Protein AF-W6R8A4-F1 (afdb_monomer)

Solvent-accessible surface area (backbone atoms only — not comparable to full-atom values): 6192 Å² total; per-residue (Å²): 136,59,71,82,67,54,75,78,51,96,76,76,95,58,86,76,80,67,83,80,80,60,46,78,47,75,28,54,69,50,95,60,28,60,39,68,68,60,57,49,52,52,72,77,45,86,31,64,85,32,42,34,39,41,30,28,72,54,96,64,99,47,59,67,63,55,56,49,53,63,39,48,51,34,40,77,30,48,20,44,60,46,82,37,75,32,62,65,59,52,51,54,48,53,32,52,76,69,71,56,69,134

Foldseek 3Di:
DDPVVCVPDPDDDDPVPDDQQAAEDEAEADPLAGDPVLVVVLVVDQAAPHEYEYEYADDDPHDCCRQVVSQVSNVVSNYHYDYDHHPVSVVVVVCVSVVNDD

Radius of gyration: 18.19 Å; Cα contacts (8 Å, |Δi|>4): 123; chains: 1; bounding box: 42×50×25 Å

Organism: NCBI:txid348824

pLDDT: mean 80.76, std 11.69, range [55.06, 97.69]

Nearest PDB structures (foldseek):
  2n1m-assembly1_A  TM=7.042E-01  e=5.552E-03  Lactobacillus acidophilus NCFM
  4ici-assembly1_A  TM=6.555E-01  e=1.393E-02  Bacteroides eggerthii DSM 20697
  4j8p-assembly1_A  TM=6.839E-01  e=1.811E-02  Bacteroides uniformis ATCC 8492
  3klb-assembly1_A  TM=5.203E-01  e=3.272E-02  Bacteroides fragilis NCTC 9343
  3g40-assembly1_A  TM=6.229E-01  e=2.053E+00  Methanosarcina acetivorans

Structure (mmCIF, N/CA/C/O backbone):
data_AF-W6R8A4-F1
#
_entry.id   AF-W6R8A4-F1
#
loop_
_atom_site.group_PDB
_atom_site.id
_atom_site.type_symbol
_atom_site.label_atom_id
_atom_site.label_alt_id
_atom_site.label_comp_id
_atom_site.label_asym_id
_atom_site.label_entity_id
_atom_site.label_seq_id
_atom_site.pdbx_PDB_ins_code
_atom_site.Cartn_x
_atom_site.Cartn_y
_atom_site.Cartn_z
_atom_site.occupancy
_atom_site.B_iso_or_equiv
_atom_site.auth_seq_id
_atom_site.auth_comp_id
_atom_site.auth_asym_id
_atom_site.auth_atom_id
_atom_site.pdbx_PDB_model_num
ATOM 1 N N . MET A 1 1 ? -12.220 -41.151 10.436 1.00 56.47 1 MET A N 1
ATOM 2 C CA . MET A 1 1 ? -13.423 -40.375 10.051 1.00 56.47 1 MET A CA 1
ATOM 3 C C . MET A 1 1 ? -13.893 -40.898 8.700 1.00 56.47 1 MET A C 1
ATOM 5 O O . MET A 1 1 ? -13.048 -41.104 7.842 1.00 56.47 1 MET A O 1
ATOM 9 N N . SER A 1 2 ? -15.178 -41.228 8.536 1.00 73.00 2 SER A N 1
ATOM 10 C CA . SER A 1 2 ? -15.726 -41.736 7.264 1.00 73.00 2 SER A CA 1
ATOM 11 C C . SER A 1 2 ? -16.395 -40.585 6.518 1.00 73.00 2 SER A C 1
ATOM 13 O O . SER A 1 2 ? -17.310 -39.973 7.067 1.00 73.00 2 SER A O 1
ATOM 15 N N . ALA A 1 3 ? -15.980 -40.325 5.274 1.00 67.50 3 ALA A N 1
ATOM 16 C CA . ALA A 1 3 ? -16.519 -39.252 4.430 1.00 67.50 3 ALA A CA 1
ATOM 17 C C . ALA A 1 3 ? -18.054 -39.319 4.272 1.00 67.50 3 ALA A C 1
ATOM 19 O O . ALA A 1 3 ? -18.719 -38.296 4.140 1.00 67.50 3 ALA A O 1
ATOM 20 N N . LEU A 1 4 ? -18.636 -40.521 4.375 1.00 69.25 4 LEU A N 1
ATOM 21 C CA . LEU A 1 4 ? -20.081 -40.746 4.291 1.00 69.25 4 LEU A CA 1
ATOM 22 C C . LEU A 1 4 ? -20.865 -40.199 5.504 1.00 69.25 4 LEU A C 1
ATOM 24 O O . LEU A 1 4 ? -22.068 -39.949 5.396 1.00 69.25 4 LEU A O 1
ATOM 28 N N . ARG A 1 5 ? -20.212 -40.050 6.669 1.00 63.56 5 ARG A N 1
ATOM 29 C CA . ARG A 1 5 ? -20.803 -39.440 7.876 1.00 63.56 5 ARG A CA 1
ATOM 30 C C . ARG A 1 5 ? -20.690 -37.916 7.864 1.00 63.56 5 ARG A C 1
ATOM 32 O O . ARG A 1 5 ? -21.612 -37.262 8.336 1.00 63.56 5 ARG A O 1
ATOM 39 N N . ASP A 1 6 ? -19.619 -37.371 7.292 1.00 70.12 6 ASP A N 1
ATOM 40 C CA . A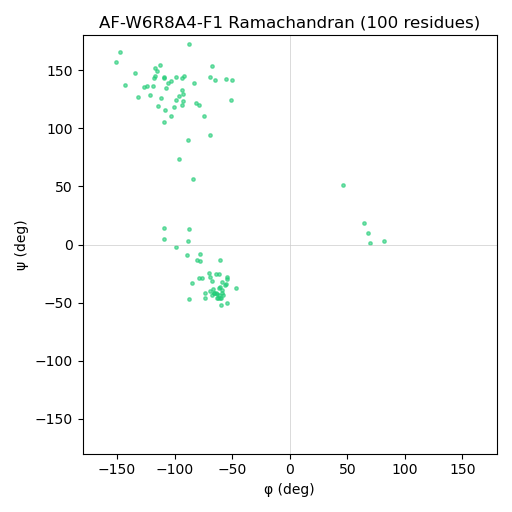SP A 1 6 ? -19.413 -35.919 7.208 1.00 70.12 6 ASP A CA 1
ATOM 41 C C . ASP A 1 6 ? -20.233 -35.276 6.078 1.00 70.12 6 ASP A C 1
ATOM 43 O O . ASP A 1 6 ? -20.706 -34.158 6.236 1.00 70.12 6 ASP A O 1
ATOM 47 N N . ALA A 1 7 ? -20.533 -36.004 4.993 1.00 70.06 7 ALA A N 1
ATOM 48 C CA . ALA A 1 7 ? -21.344 -35.503 3.872 1.00 70.06 7 ALA A CA 1
ATOM 49 C C . ALA A 1 7 ? -22.786 -35.083 4.239 1.00 70.06 7 ALA A C 1
ATOM 51 O O . ALA A 1 7 ? -23.471 -34.465 3.429 1.00 70.06 7 ALA A O 1
ATOM 52 N N . ARG A 1 8 ? -23.269 -35.446 5.435 1.00 76.06 8 ARG A N 1
ATOM 53 C CA . ARG A 1 8 ? -24.607 -35.092 5.945 1.00 76.06 8 ARG A CA 1
ATOM 54 C C . ARG A 1 8 ? -24.579 -34.065 7.083 1.00 76.06 8 ARG A C 1
ATOM 56 O O . ARG A 1 8 ? -25.627 -33.786 7.659 1.00 76.06 8 ARG A O 1
ATOM 63 N N . ARG A 1 9 ? -23.406 -33.526 7.423 1.00 76.19 9 ARG A N 1
ATOM 64 C CA . ARG A 1 9 ? -23.234 -32.482 8.439 1.00 76.19 9 ARG A CA 1
ATOM 65 C C . ARG A 1 9 ? -23.117 -31.116 7.779 1.00 76.19 9 ARG A C 1
ATOM 67 O O . ARG A 1 9 ? -22.547 -30.988 6.701 1.00 76.19 9 ARG A O 1
ATOM 74 N N . THR A 1 10 ? -23.663 -30.098 8.431 1.00 72.31 10 THR A N 1
ATOM 75 C CA . THR A 1 10 ? -23.509 -28.690 8.027 1.00 72.31 10 THR A CA 1
ATOM 76 C C . THR A 1 10 ? -22.424 -27.980 8.834 1.00 72.31 10 THR A C 1
ATOM 78 O O . THR A 1 10 ? -22.151 -26.807 8.603 1.00 72.31 10 THR A O 1
ATOM 81 N N . ASP A 1 11 ? -21.821 -28.680 9.792 1.00 77.06 11 ASP A N 1
ATOM 82 C CA . ASP A 1 11 ? -20.726 -28.224 10.629 1.00 77.06 11 ASP A CA 1
ATOM 83 C C . ASP A 1 11 ? -19.415 -28.917 10.234 1.00 77.06 11 ASP A C 1
ATOM 85 O O . ASP A 1 11 ? -19.355 -30.129 10.027 1.00 77.06 11 ASP A O 1
ATOM 89 N N . ALA A 1 12 ? -18.349 -28.126 10.133 1.00 79.44 12 ALA A N 1
ATOM 90 C CA . ALA A 1 12 ? -16.989 -28.607 9.953 1.00 79.44 12 ALA A CA 1
ATOM 91 C C . ALA A 1 12 ? -16.038 -27.708 10.743 1.00 79.44 12 ALA A C 1
ATOM 93 O O . ALA A 1 12 ? -16.162 -26.482 10.729 1.00 79.44 12 ALA A O 1
ATOM 94 N N . SER A 1 13 ? -15.066 -28.310 11.426 1.00 77.38 13 SER A N 1
ATOM 95 C CA . SER A 1 13 ? -13.964 -27.562 12.025 1.00 77.38 13 SER A CA 1
ATOM 96 C C . SER A 1 13 ? -13.014 -27.129 10.911 1.00 77.38 13 SER A C 1
ATOM 98 O O . SER A 1 13 ? -12.349 -27.966 10.304 1.00 77.38 13 SER A O 1
ATOM 100 N N . ILE A 1 14 ? -12.960 -25.829 10.631 1.00 72.62 14 ILE A N 1
ATOM 101 C CA . ILE A 1 14 ? -12.032 -25.243 9.660 1.00 72.62 14 ILE A CA 1
ATOM 102 C C . ILE A 1 14 ? -10.962 -24.434 10.393 1.00 72.62 14 ILE A C 1
ATOM 104 O O . ILE A 1 14 ? -11.240 -23.796 11.410 1.00 72.62 14 ILE A O 1
ATOM 108 N N . PHE A 1 15 ? -9.729 -24.466 9.887 1.00 60.22 15 PHE A N 1
ATOM 109 C CA . PHE A 1 15 ? -8.641 -23.636 10.391 1.00 60.22 15 PHE A CA 1
ATOM 110 C C . PHE A 1 15 ? -7.918 -22.944 9.223 1.00 60.22 15 PHE A C 1
ATOM 112 O O . PHE A 1 15 ? -7.483 -23.640 8.302 1.00 60.22 15 PHE A O 1
ATOM 119 N N . PRO A 1 16 ? -7.756 -21.608 9.257 1.00 63.75 16 PRO A N 1
ATOM 120 C CA . PRO A 1 16 ? -8.272 -20.687 10.275 1.00 63.75 16 PRO A CA 1
ATOM 121 C C . PRO A 1 16 ? -9.806 -20.557 10.220 1.00 63.75 16 PRO A C 1
ATOM 123 O O . PRO A 1 16 ? -10.409 -20.596 9.152 1.00 63.75 16 PRO A O 1
ATOM 126 N N . ALA A 1 17 ? -10.435 -20.410 11.390 1.00 71.31 17 ALA A N 1
ATOM 127 C CA . ALA A 1 17 ? -11.890 -20.264 11.517 1.00 71.31 17 ALA A CA 1
ATOM 128 C C . ALA A 1 17 ? -12.395 -18.849 11.182 1.00 71.31 17 ALA A C 1
ATOM 130 O O . ALA A 1 17 ? -13.592 -18.644 10.997 1.00 71.31 17 ALA A O 1
ATOM 131 N N . SER A 1 18 ? -11.487 -17.874 11.108 1.00 72.19 18 SER A N 1
ATOM 132 C CA . SER A 1 18 ? -11.770 -16.494 10.728 1.00 72.19 18 SER A CA 1
ATOM 133 C C . SER A 1 18 ? -11.030 -16.123 9.446 1.00 72.19 18 SER A C 1
ATOM 135 O O . SER A 1 18 ? -9.908 -16.567 9.195 1.00 72.19 18 SER A O 1
ATOM 137 N N . MET A 1 19 ? -11.672 -15.287 8.632 1.00 66.56 19 MET A N 1
ATOM 138 C CA . MET A 1 19 ? -11.076 -14.722 7.427 1.00 66.56 19 MET A CA 1
ATOM 139 C C . MET A 1 19 ? -10.446 -13.366 7.769 1.00 66.56 19 MET A C 1
ATOM 141 O O . MET A 1 19 ? -11.122 -12.482 8.291 1.00 66.56 19 MET A O 1
ATOM 145 N N . ASP A 1 20 ? -9.152 -13.193 7.491 1.00 69.31 20 ASP A N 1
ATOM 146 C CA . ASP A 1 20 ? -8.482 -11.888 7.577 1.00 69.31 20 ASP A CA 1
ATOM 147 C C . ASP A 1 20 ? -8.839 -11.080 6.317 1.00 69.31 20 ASP A C 1
ATOM 149 O O . ASP A 1 20 ? -8.563 -11.513 5.198 1.00 69.31 20 ASP A O 1
ATOM 153 N N . HIS A 1 21 ? -9.475 -9.916 6.474 1.00 74.19 21 HIS A N 1
ATOM 154 C CA . HIS A 1 21 ? -9.852 -9.031 5.363 1.00 74.19 21 HIS A CA 1
ATOM 155 C C . HIS A 1 21 ? -8.673 -8.129 4.964 1.00 74.19 21 HIS A C 1
ATOM 157 O O . HIS A 1 21 ? -8.760 -6.897 4.992 1.00 74.19 21 HIS A O 1
ATOM 163 N N . SER A 1 22 ? -7.545 -8.753 4.629 1.00 87.25 22 SER A N 1
ATOM 164 C CA . SER A 1 22 ? -6.341 -8.055 4.186 1.00 87.25 22 SER A CA 1
ATOM 165 C C . SER A 1 22 ? -6.404 -7.722 2.692 1.00 87.25 22 SER A C 1
ATOM 167 O O . SER A 1 22 ? -6.813 -8.544 1.874 1.00 87.25 22 SER A O 1
ATOM 169 N N . ILE A 1 23 ? -5.963 -6.519 2.325 1.00 89.12 23 ILE A N 1
ATOM 170 C CA . ILE A 1 23 ? -5.838 -6.066 0.935 1.00 89.12 23 ILE A CA 1
ATOM 171 C C . ILE A 1 23 ? -4.398 -6.293 0.482 1.00 89.12 23 ILE A C 1
ATOM 173 O O . ILE A 1 23 ? -3.465 -5.849 1.143 1.00 89.12 23 ILE A O 1
ATOM 177 N N . TYR A 1 24 ? -4.206 -6.962 -0.650 1.00 89.94 24 TYR A N 1
ATOM 178 C CA . TYR A 1 24 ? -2.887 -7.269 -1.197 1.00 89.94 24 TYR A CA 1
ATOM 179 C C . TYR A 1 24 ? -2.635 -6.417 -2.441 1.00 89.94 24 TYR A C 1
ATOM 181 O O . TYR A 1 24 ? -3.325 -6.566 -3.447 1.00 89.94 24 TYR A O 1
ATOM 189 N N . PHE A 1 25 ? -1.636 -5.540 -2.383 1.00 89.50 25 PHE A N 1
ATOM 190 C CA . PHE A 1 25 ? -1.222 -4.701 -3.505 1.00 89.50 25 PHE A CA 1
ATOM 191 C C . PHE A 1 25 ? 0.126 -5.158 -4.041 1.00 89.50 25 PHE A C 1
ATOM 193 O O . PHE A 1 25 ? 1.168 -4.898 -3.439 1.00 89.50 25 PHE A O 1
ATOM 200 N N . GLY A 1 26 ? 0.075 -5.822 -5.194 1.00 87.00 26 GLY A N 1
ATOM 201 C CA . GLY A 1 26 ? 1.243 -6.158 -5.995 1.00 87.00 26 GLY A CA 1
ATOM 202 C C . GLY A 1 26 ? 1.501 -5.081 -7.042 1.00 87.00 26 GLY A C 1
ATOM 203 O O . GLY A 1 26 ? 0.587 -4.737 -7.790 1.00 87.00 26 GLY A O 1
ATOM 204 N N . SER A 1 27 ? 2.731 -4.575 -7.125 1.00 85.62 27 SER A N 1
ATOM 205 C CA . SER A 1 27 ? 3.120 -3.588 -8.140 1.00 85.62 27 SER A CA 1
ATOM 206 C C . SER A 1 27 ? 4.312 -4.056 -8.976 1.00 85.62 27 SER A C 1
ATOM 208 O O . SER A 1 27 ? 5.282 -4.575 -8.411 1.00 85.62 27 SER A O 1
ATOM 210 N N . PRO A 1 28 ? 4.305 -3.878 -10.310 1.00 85.69 28 PRO A N 1
ATOM 211 C CA . PRO A 1 28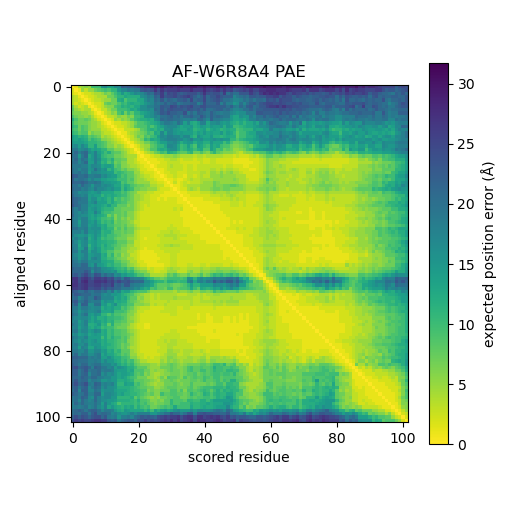 ? 5.553 -3.876 -11.056 1.00 85.69 28 PRO A CA 1
ATOM 212 C C . PRO A 1 28 ? 6.383 -2.641 -10.675 1.00 85.69 28 PRO A C 1
ATOM 214 O O . PRO A 1 28 ? 5.843 -1.600 -10.295 1.00 85.69 28 PRO A O 1
ATOM 217 N N . ILE A 1 29 ? 7.704 -2.753 -10.810 1.00 79.00 29 ILE A N 1
ATOM 218 C CA . ILE A 1 29 ? 8.628 -1.639 -10.579 1.00 79.00 29 ILE A CA 1
ATOM 219 C C . ILE A 1 29 ? 8.905 -0.924 -11.898 1.00 79.00 29 ILE A C 1
ATOM 221 O O . ILE A 1 29 ? 9.428 -1.526 -12.835 1.00 79.00 29 ILE A O 1
ATOM 225 N N . TRP A 1 30 ? 8.581 0.365 -11.964 1.00 82.31 30 TRP A N 1
ATOM 226 C CA . TRP A 1 30 ? 8.869 1.250 -13.090 1.00 82.31 30 TRP A CA 1
ATOM 227 C C . TRP A 1 30 ? 9.852 2.322 -12.641 1.00 82.31 30 TRP A C 1
ATOM 229 O O . TRP A 1 30 ? 9.561 3.088 -11.726 1.00 82.31 30 TRP A O 1
ATOM 239 N N . LEU A 1 31 ? 11.027 2.366 -13.277 1.00 79.75 31 LEU A N 1
ATOM 240 C CA . LEU A 1 31 ? 12.097 3.312 -12.937 1.00 79.75 31 LEU A CA 1
ATOM 241 C C . LEU A 1 31 ? 12.348 3.385 -11.414 1.00 79.75 31 LEU A C 1
ATOM 243 O O . LEU A 1 31 ? 12.347 4.455 -10.814 1.00 79.75 31 LEU A O 1
ATOM 247 N N . TYR A 1 32 ? 12.526 2.214 -10.795 1.00 79.50 32 TYR A N 1
ATOM 248 C CA . TYR A 1 32 ? 12.791 2.030 -9.361 1.00 79.50 32 TYR A CA 1
ATOM 249 C C . TYR A 1 32 ? 11.626 2.336 -8.398 1.00 79.50 32 TYR A C 1
ATOM 251 O O . TYR A 1 32 ? 11.800 2.139 -7.203 1.00 79.50 32 TYR A O 1
ATOM 259 N N . SER A 1 33 ? 10.435 2.716 -8.878 1.00 82.19 33 SER A N 1
ATOM 260 C CA . SER A 1 33 ? 9.243 2.987 -8.052 1.00 82.19 33 SER A CA 1
ATOM 261 C C . SER A 1 33 ? 8.084 2.023 -8.366 1.00 82.19 33 SER A C 1
ATOM 263 O O . SER A 1 33 ? 7.979 1.569 -9.508 1.00 82.19 33 SER A O 1
ATOM 265 N N . PRO A 1 34 ? 7.178 1.707 -7.416 1.00 87.06 34 PRO A N 1
ATOM 266 C CA . PRO A 1 34 ? 5.895 1.087 -7.729 1.00 87.06 34 PRO A CA 1
ATOM 267 C C . PRO A 1 34 ? 5.159 1.845 -8.837 1.00 87.06 34 PRO A C 1
ATOM 269 O O . PRO A 1 34 ? 5.160 3.078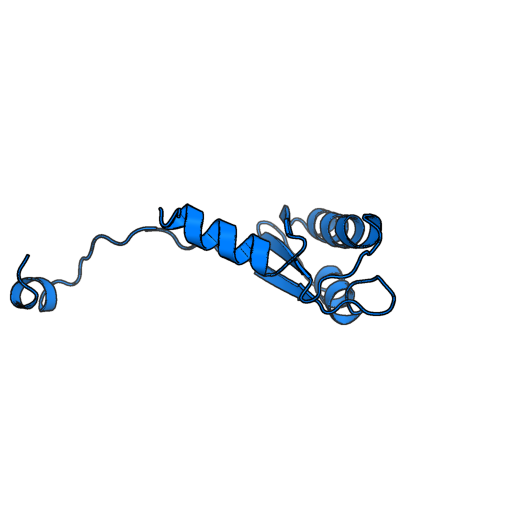 -8.865 1.00 87.06 34 PRO A O 1
ATOM 272 N N . ALA A 1 35 ? 4.488 1.115 -9.728 1.00 90.06 35 ALA A N 1
ATOM 273 C CA . ALA A 1 35 ? 3.746 1.721 -10.824 1.00 90.06 35 ALA A CA 1
ATOM 274 C C . ALA A 1 35 ? 2.706 2.759 -10.333 1.00 90.06 35 ALA A C 1
ATOM 276 O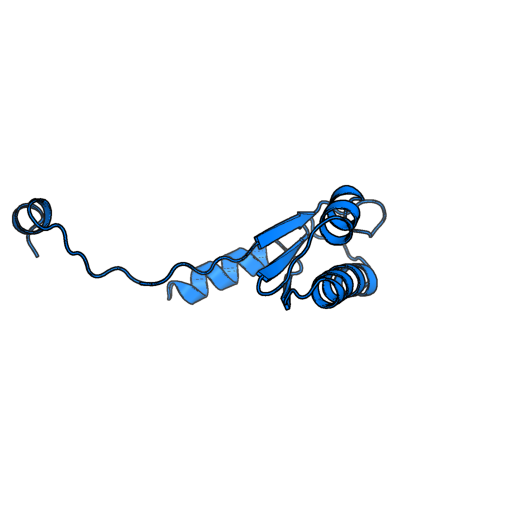 O . ALA A 1 35 ? 2.035 2.528 -9.317 1.00 90.06 35 ALA A O 1
ATOM 277 N N . PRO A 1 36 ? 2.511 3.874 -11.073 1.00 91.94 36 PRO A N 1
ATOM 278 C CA . PRO A 1 36 ? 1.618 4.975 -10.696 1.00 91.94 36 PRO A CA 1
ATOM 279 C C . PRO A 1 36 ? 0.209 4.581 -10.212 1.00 91.94 36 PRO A C 1
ATOM 281 O O . PRO A 1 36 ? -0.265 5.203 -9.259 1.00 91.94 36 PRO A O 1
ATOM 284 N N . PRO A 1 37 ? -0.466 3.554 -10.776 1.00 91.44 37 PRO A N 1
ATOM 285 C CA . PRO A 1 37 ? -1.811 3.183 -10.336 1.00 91.44 37 PRO A CA 1
ATOM 286 C C . PRO A 1 37 ? -1.923 2.802 -8.854 1.00 91.44 37 PRO A C 1
ATOM 288 O O . PRO A 1 37 ? -2.950 3.083 -8.244 1.00 91.44 37 PRO A O 1
ATOM 291 N N . ILE A 1 38 ? -0.884 2.212 -8.248 1.00 91.44 38 ILE A N 1
ATOM 292 C CA . ILE A 1 38 ? -0.910 1.860 -6.816 1.00 91.44 38 ILE A CA 1
ATOM 293 C C . ILE A 1 38 ? -0.960 3.115 -5.947 1.00 91.44 38 ILE A C 1
ATOM 295 O O . ILE A 1 38 ? -1.732 3.184 -4.992 1.00 91.44 38 ILE A O 1
ATOM 299 N N . TRP A 1 39 ? -0.179 4.130 -6.308 1.00 92.38 39 TRP A N 1
ATOM 300 C CA . TRP A 1 39 ? -0.171 5.406 -5.604 1.00 92.38 39 TRP A CA 1
ATOM 301 C C . TRP A 1 39 ? -1.525 6.091 -5.673 1.00 92.38 39 TRP A C 1
ATOM 303 O O . TRP A 1 39 ? -2.017 6.579 -4.657 1.00 92.38 39 TRP A O 1
ATOM 313 N N . GLU A 1 40 ? -2.125 6.134 -6.863 1.00 95.19 40 GLU A N 1
ATOM 314 C CA . GLU A 1 40 ? -3.443 6.736 -7.033 1.00 95.19 40 GLU A CA 1
ATOM 315 C C . GLU A 1 40 ? -4.498 5.971 -6.244 1.00 95.19 40 GLU A C 1
ATOM 317 O O . GLU A 1 40 ? -5.222 6.581 -5.470 1.00 95.19 40 GLU A O 1
ATOM 322 N N . PHE A 1 41 ? -4.503 4.638 -6.312 1.00 93.75 41 PHE A N 1
ATOM 323 C CA . PHE A 1 41 ? -5.443 3.836 -5.539 1.00 93.75 41 PHE A CA 1
ATOM 324 C C . PHE A 1 41 ? -5.377 4.156 -4.040 1.00 93.75 41 PHE A C 1
ATOM 326 O O . PHE A 1 41 ? -6.408 4.425 -3.424 1.00 93.75 41 PHE A O 1
ATOM 333 N N . ILE A 1 42 ? -4.182 4.163 -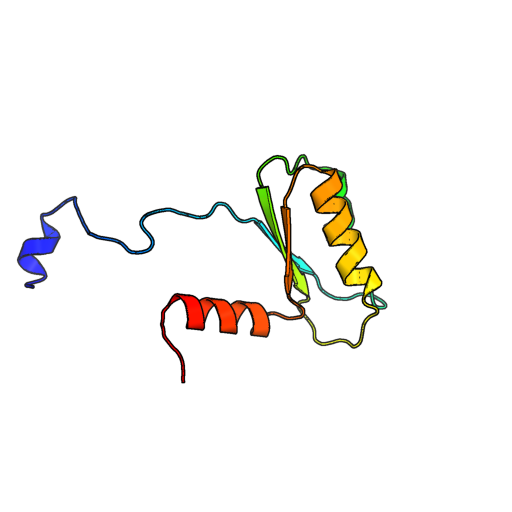3.441 1.00 94.88 42 ILE A N 1
ATOM 334 C CA . ILE A 1 42 ? -4.039 4.464 -2.010 1.00 94.88 42 ILE A CA 1
ATOM 335 C C . ILE A 1 42 ? -4.498 5.907 -1.735 1.00 94.88 42 ILE A C 1
ATOM 337 O O . ILE A 1 42 ? -5.237 6.143 -0.783 1.00 94.88 42 ILE A O 1
ATOM 341 N N . LYS A 1 43 ? -4.133 6.879 -2.586 1.00 96.12 43 LYS A N 1
ATOM 342 C CA . LYS A 1 43 ? -4.554 8.283 -2.437 1.00 96.12 43 LYS A CA 1
ATOM 343 C C . LYS A 1 43 ? -6.070 8.478 -2.516 1.00 96.12 43 LYS A C 1
ATOM 345 O O . LYS A 1 43 ? -6.588 9.326 -1.789 1.00 96.12 43 LYS A O 1
ATOM 350 N N . SER A 1 44 ? -6.780 7.740 -3.363 1.00 96.69 44 SE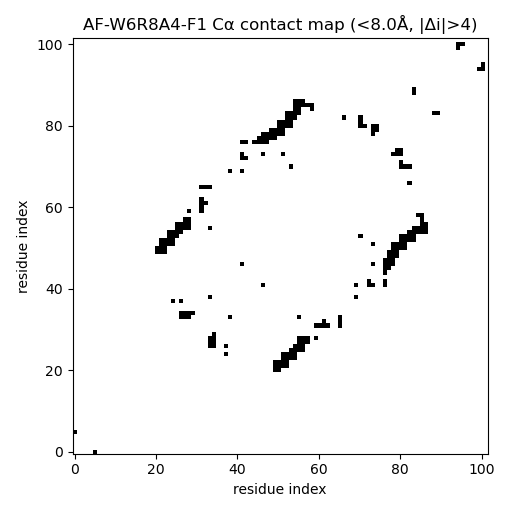R A N 1
ATOM 351 C CA . SER A 1 44 ? -8.208 7.975 -3.614 1.00 96.69 44 SER A CA 1
ATOM 352 C C . SER A 1 44 ? -9.147 7.218 -2.668 1.00 96.69 44 SER A C 1
ATOM 354 O O . SER A 1 44 ? -10.344 7.487 -2.685 1.00 96.69 44 SER A O 1
ATOM 356 N N . ASN A 1 45 ? -8.645 6.288 -1.848 1.00 95.06 45 ASN A N 1
ATOM 357 C CA . ASN A 1 45 ? -9.483 5.406 -1.029 1.00 95.06 45 ASN A CA 1
ATOM 358 C C . ASN A 1 45 ? -9.301 5.636 0.482 1.00 95.06 45 ASN A C 1
ATOM 360 O O . ASN A 1 45 ? -8.219 5.997 0.950 1.00 95.06 45 ASN A O 1
ATOM 364 N N . ASP A 1 46 ? -10.374 5.405 1.246 1.00 94.81 46 ASP A N 1
ATOM 365 C CA . ASP A 1 46 ? -10.328 5.271 2.705 1.00 94.81 46 ASP A CA 1
ATOM 366 C C . ASP A 1 46 ? -9.895 3.846 3.064 1.00 94.81 46 ASP A C 1
ATOM 368 O O . ASP A 1 46 ? -10.521 2.864 2.657 1.00 94.81 46 ASP A O 1
ATOM 372 N N . LEU A 1 47 ? -8.799 3.731 3.811 1.00 95.06 47 LEU A N 1
ATOM 373 C CA . LEU A 1 47 ? -8.221 2.455 4.220 1.00 95.06 47 LEU A CA 1
ATOM 374 C C . LEU A 1 47 ? -8.413 2.202 5.719 1.00 95.06 47 LEU A C 1
ATOM 376 O O . LEU A 1 47 ? -7.807 1.279 6.265 1.00 95.06 47 LEU A O 1
ATOM 380 N N . SER A 1 48 ? -9.289 2.967 6.377 1.00 95.12 48 SER A N 1
ATOM 381 C CA . SER A 1 48 ? -9.582 2.852 7.803 1.00 95.12 48 SER A CA 1
ATOM 382 C C . SER A 1 48 ? -9.911 1.417 8.219 1.00 95.12 48 SER A C 1
ATOM 384 O O . SER A 1 48 ? -10.789 0.738 7.662 1.00 95.12 48 SER A O 1
ATOM 386 N N . GLY A 1 49 ? -9.148 0.928 9.200 1.00 91.94 49 GLY A N 1
ATOM 387 C CA . GLY A 1 49 ? -9.283 -0.421 9.752 1.00 91.94 49 GLY A CA 1
ATOM 388 C C . GLY A 1 49 ? -8.893 -1.548 8.790 1.00 91.94 49 GLY A C 1
ATOM 389 O O . GLY A 1 49 ? -9.169 -2.711 9.080 1.00 91.94 49 GLY A O 1
ATOM 390 N N . LYS A 1 50 ? -8.286 -1.241 7.636 1.00 92.31 50 LYS A N 1
ATOM 391 C CA . LYS A 1 50 ? -7.791 -2.247 6.691 1.00 92.31 50 LYS A CA 1
ATOM 392 C C . LYS A 1 50 ? -6.338 -2.578 6.977 1.00 92.31 50 LYS A C 1
ATOM 394 O O . LYS A 1 50 ? -5.527 -1.723 7.335 1.00 92.31 50 LYS A O 1
ATOM 399 N N . LYS A 1 51 ? -6.002 -3.843 6.771 1.00 93.81 51 LYS A N 1
ATOM 400 C CA . LYS A 1 51 ? -4.629 -4.327 6.761 1.00 93.81 51 LYS A CA 1
ATOM 401 C C . LYS A 1 51 ? -4.196 -4.488 5.316 1.00 93.81 51 LYS A C 1
ATOM 403 O O . LYS A 1 51 ? -4.812 -5.236 4.567 1.00 93.81 51 LYS A O 1
ATOM 408 N N . VAL A 1 52 ? -3.171 -3.752 4.917 1.00 93.19 52 VAL A N 1
ATOM 409 C CA . VAL A 1 52 ? -2.680 -3.716 3.542 1.00 93.19 52 VAL A CA 1
ATOM 410 C C . VAL A 1 52 ? -1.309 -4.368 3.488 1.00 93.19 52 VAL A C 1
ATOM 412 O O . VAL A 1 52 ? -0.393 -3.992 4.218 1.00 93.19 52 VAL A O 1
ATOM 415 N N . VAL A 1 53 ? -1.163 -5.350 2.611 1.00 91.19 53 VAL A N 1
ATOM 416 C CA . VAL A 1 53 ? 0.106 -6.000 2.308 1.00 91.19 53 VAL A CA 1
ATOM 417 C C . VAL A 1 53 ? 0.607 -5.453 0.978 1.00 91.19 53 VAL A C 1
ATOM 419 O O . VAL A 1 53 ? 0.018 -5.714 -0.068 1.00 91.19 53 VAL A O 1
ATOM 422 N N . LEU A 1 54 ? 1.688 -4.682 1.026 1.00 89.94 54 LEU A N 1
ATOM 423 C CA . LEU A 1 54 ? 2.357 -4.123 -0.146 1.00 89.94 54 LEU A CA 1
ATOM 424 C C . LEU A 1 54 ? 3.480 -5.062 -0.574 1.00 89.94 54 LEU A C 1
ATO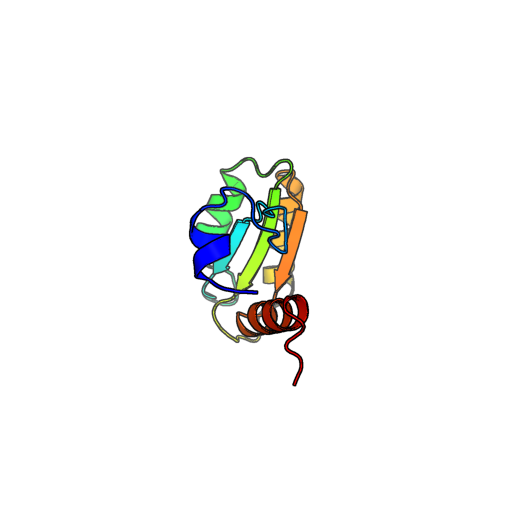M 426 O O . LEU A 1 54 ? 4.271 -5.497 0.268 1.00 89.94 54 LEU A O 1
ATOM 430 N N . PHE A 1 55 ? 3.565 -5.364 -1.865 1.00 86.25 55 PHE A N 1
ATOM 431 C CA . PHE A 1 55 ? 4.656 -6.162 -2.406 1.00 86.25 55 PHE A CA 1
ATOM 432 C C . PHE A 1 55 ? 4.976 -5.836 -3.856 1.00 86.25 55 PHE A C 1
ATOM 434 O O . PHE A 1 55 ? 4.143 -5.341 -4.615 1.00 86.25 55 PHE A O 1
ATOM 441 N N . ASN A 1 56 ? 6.203 -6.161 -4.249 1.00 81.25 56 ASN A N 1
ATOM 442 C CA . ASN A 1 56 ? 6.669 -5.963 -5.611 1.00 81.25 56 ASN A CA 1
ATOM 443 C C . ASN A 1 56 ? 6.679 -7.286 -6.379 1.00 81.25 56 ASN A C 1
ATOM 445 O O . ASN A 1 56 ? 7.018 -8.343 -5.845 1.00 81.25 56 ASN A O 1
ATOM 449 N N . LEU A 1 57 ? 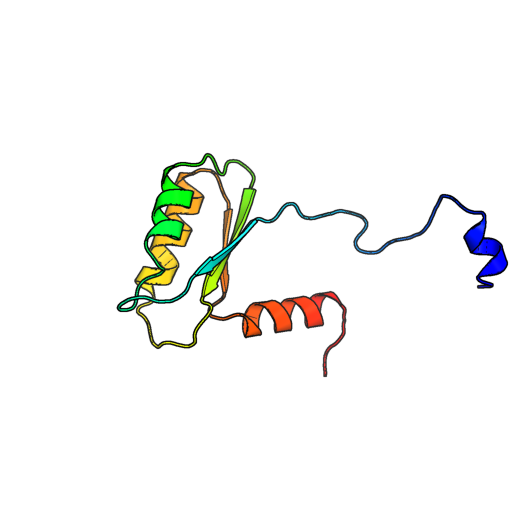6.287 -7.213 -7.651 1.00 77.94 57 LEU A N 1
ATOM 450 C CA . LEU A 1 57 ? 6.206 -8.373 -8.545 1.00 77.94 57 LEU A CA 1
ATOM 451 C C . LEU A 1 57 ? 7.568 -8.773 -9.127 1.00 77.94 57 LEU A C 1
ATOM 453 O O . LEU A 1 57 ? 7.690 -9.847 -9.708 1.00 77.94 57 LEU A O 1
ATOM 457 N N . MET A 1 58 ? 8.580 -7.911 -9.002 1.00 70.81 58 MET A N 1
ATOM 458 C CA . MET A 1 58 ? 9.900 -8.109 -9.595 1.00 70.81 58 MET A CA 1
ATOM 459 C C . MET A 1 58 ? 11.023 -7.813 -8.608 1.00 70.81 58 MET A C 1
ATOM 461 O O . MET A 1 58 ? 10.944 -6.899 -7.787 1.00 70.81 58 MET A O 1
ATOM 465 N N . ASN A 1 59 ? 12.116 -8.550 -8.775 1.00 60.44 59 ASN A N 1
ATOM 466 C CA . ASN A 1 59 ? 13.300 -8.472 -7.937 1.00 60.44 59 ASN A CA 1
ATOM 467 C C . ASN A 1 59 ? 14.212 -7.394 -8.524 1.00 60.44 59 ASN A C 1
ATOM 469 O O . ASN A 1 59 ? 15.034 -7.673 -9.394 1.00 60.44 59 ASN A O 1
ATOM 473 N N . SER A 1 60 ? 14.051 -6.151 -8.086 1.00 55.06 60 SER A N 1
ATOM 474 C CA . SER A 1 60 ? 14.976 -5.081 -8.466 1.00 55.06 60 SER A CA 1
ATOM 475 C C . SER A 1 60 ? 15.652 -4.559 -7.208 1.00 55.06 60 SER A C 1
ATOM 477 O O . SER A 1 60 ? 15.019 -4.473 -6.161 1.00 55.06 60 SER A O 1
ATOM 479 N N . LYS A 1 61 ? 16.934 -4.196 -7.293 1.00 62.84 61 LYS A N 1
ATOM 480 C CA . LYS A 1 61 ? 17.546 -3.326 -6.285 1.00 62.84 61 LYS A CA 1
ATOM 481 C C . LYS A 1 61 ? 16.908 -1.946 -6.459 1.00 62.84 61 LYS A C 1
ATOM 483 O O . LYS A 1 61 ? 17.310 -1.204 -7.349 1.00 62.84 61 LYS A O 1
ATOM 488 N N . PHE A 1 62 ? 15.857 -1.658 -5.706 1.00 70.25 62 PHE A N 1
ATOM 489 C CA . PHE A 1 62 ? 15.222 -0.344 -5.664 1.00 70.25 62 PHE A CA 1
ATOM 490 C C . PHE A 1 62 ? 15.444 0.273 -4.281 1.00 70.25 62 PHE A C 1
ATOM 492 O O . PHE A 1 62 ? 15.667 -0.442 -3.302 1.00 70.25 62 PHE A O 1
ATOM 499 N N . ASP A 1 63 ? 15.424 1.602 -4.211 1.00 75.94 63 ASP A N 1
ATOM 500 C CA . ASP A 1 63 ? 15.643 2.305 -2.949 1.00 75.94 63 ASP A CA 1
ATOM 501 C C . ASP A 1 63 ? 14.527 2.008 -1.945 1.00 75.94 63 ASP A C 1
ATOM 503 O O . ASP A 1 63 ? 13.343 2.006 -2.287 1.00 75.94 63 ASP A O 1
ATOM 507 N N . GLN A 1 64 ? 14.912 1.867 -0.676 1.00 79.44 64 GLN A N 1
ATOM 508 C CA . GLN A 1 64 ? 14.005 1.614 0.447 1.00 79.44 64 GLN A CA 1
ATOM 509 C C . GLN A 1 64 ? 12.877 2.659 0.552 1.00 79.44 64 GLN A C 1
ATOM 511 O O . GLN A 1 64 ? 11.757 2.322 0.925 1.00 79.44 64 GLN A O 1
ATOM 516 N N . LYS A 1 65 ? 13.113 3.906 0.120 1.00 82.31 65 LYS A N 1
ATOM 517 C CA . LYS A 1 65 ? 12.074 4.951 0.090 1.00 82.31 65 LYS A CA 1
ATOM 518 C C . LYS A 1 65 ? 10.829 4.541 -0.710 1.00 82.31 65 LYS A C 1
ATOM 520 O O . LYS A 1 65 ? 9.717 4.867 -0.318 1.00 82.31 65 LYS A O 1
ATOM 525 N N . TYR A 1 66 ? 10.996 3.759 -1.779 1.00 78.31 66 TYR A N 1
ATOM 526 C CA . TYR A 1 66 ? 9.891 3.305 -2.627 1.00 78.31 66 TYR A CA 1
ATOM 527 C C . TYR A 1 66 ? 9.096 2.136 -2.019 1.00 7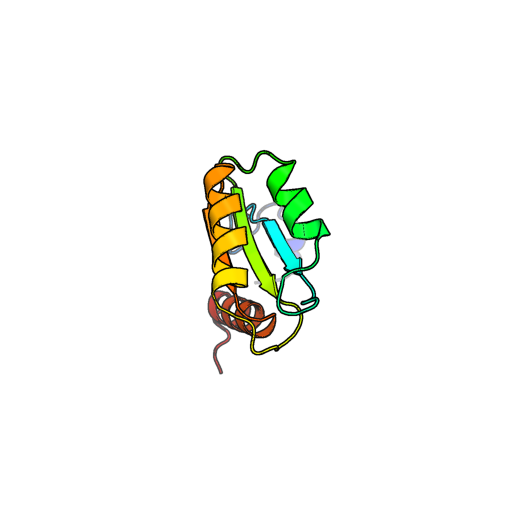8.31 66 TYR A C 1
ATOM 529 O O . TYR A 1 66 ? 8.038 1.776 -2.534 1.00 78.31 66 TYR A O 1
ATOM 537 N N . ILE A 1 67 ? 9.578 1.565 -0.910 1.00 80.56 67 ILE A N 1
ATOM 538 C CA . ILE A 1 67 ? 8.808 0.711 0.005 1.00 80.56 67 ILE A CA 1
ATOM 539 C C . ILE A 1 67 ? 8.102 1.569 1.058 1.00 80.56 67 ILE A C 1
ATOM 541 O O . ILE A 1 67 ? 6.917 1.370 1.337 1.00 80.56 67 ILE A O 1
ATOM 545 N N . ASP A 1 68 ? 8.839 2.499 1.656 1.00 88.31 68 ASP A N 1
ATOM 546 C CA . ASP A 1 68 ? 8.403 3.192 2.864 1.00 88.31 68 ASP A CA 1
ATOM 547 C C . ASP A 1 68 ? 7.299 4.217 2.581 1.00 88.31 68 ASP A C 1
ATOM 549 O O . ASP A 1 68 ? 6.320 4.289 3.324 1.00 88.31 68 ASP A O 1
ATOM 553 N N . GLU A 1 69 ? 7.414 4.971 1.488 1.00 91.75 69 GLU A N 1
ATOM 554 C CA . GLU A 1 69 ? 6.454 6.002 1.081 1.00 91.75 69 GLU A CA 1
ATOM 555 C C . GLU A 1 69 ? 5.026 5.466 0.847 1.00 91.75 69 GLU A C 1
ATOM 557 O O . GLU A 1 69 ? 4.092 6.000 1.453 1.00 91.75 69 GLU A O 1
ATOM 562 N N . PRO A 1 70 ? 4.788 4.407 0.043 1.00 91.31 70 PRO A N 1
ATOM 563 C CA . PRO A 1 70 ? 3.436 3.872 -0.115 1.00 91.31 70 PRO A CA 1
ATOM 564 C C . PRO A 1 70 ? 2.922 3.232 1.183 1.00 91.31 70 PRO A C 1
ATOM 566 O O . PRO A 1 70 ? 1.725 3.291 1.468 1.00 91.31 70 PRO A O 1
ATOM 569 N N . ALA A 1 71 ? 3.808 2.659 2.006 1.00 93.50 71 ALA A N 1
ATOM 570 C CA . ALA A 1 71 ? 3.438 2.105 3.305 1.00 93.50 71 ALA A CA 1
ATOM 571 C C . ALA A 1 71 ? 2.991 3.189 4.294 1.00 93.50 71 ALA A C 1
ATOM 573 O O . ALA A 1 71 ? 2.048 2.964 5.057 1.00 93.50 71 ALA A O 1
ATOM 574 N N . GLU A 1 72 ? 3.648 4.346 4.276 1.00 95.94 72 GLU A N 1
ATOM 575 C CA . GLU A 1 72 ? 3.270 5.527 5.046 1.00 95.94 72 GLU A CA 1
ATOM 576 C C . GLU A 1 72 ? 1.959 6.123 4.549 1.00 95.94 72 GLU A C 1
ATOM 578 O O . GLU A 1 72 ? 1.064 6.386 5.348 1.00 95.94 72 GLU A O 1
ATOM 583 N N . LEU A 1 73 ? 1.781 6.226 3.234 1.00 96.44 73 LEU A N 1
ATOM 584 C CA . LEU A 1 73 ? 0.535 6.710 2.655 1.00 96.44 73 LEU A CA 1
ATOM 585 C C . LEU A 1 73 ? -0.669 5.844 3.072 1.00 96.44 73 LEU A C 1
ATOM 587 O O . LEU A 1 73 ? -1.723 6.381 3.402 1.00 96.44 73 LEU A O 1
ATOM 591 N N . VAL A 1 74 ? -0.520 4.514 3.138 1.00 96.75 74 VAL A N 1
ATOM 592 C CA . VAL A 1 74 ? -1.564 3.624 3.687 1.00 96.75 74 VAL A CA 1
ATOM 593 C C . VAL A 1 74 ? -1.915 3.985 5.134 1.00 96.75 74 VAL A C 1
ATOM 595 O O . VAL A 1 74 ? -3.096 4.016 5.484 1.00 96.75 74 VAL A O 1
ATOM 598 N N . ARG A 1 75 ? -0.910 4.260 5.976 1.00 96.75 75 ARG A N 1
ATOM 599 C CA . ARG A 1 75 ? -1.123 4.629 7.386 1.00 96.75 75 ARG A CA 1
ATOM 600 C C . ARG A 1 75 ? -1.843 5.964 7.512 1.00 96.75 75 ARG A C 1
ATOM 602 O O . ARG A 1 75 ? -2.791 6.077 8.284 1.00 96.75 75 ARG A O 1
ATOM 609 N N . GLN A 1 76 ? -1.473 6.939 6.686 1.00 97.69 76 GLN A N 1
ATOM 610 C CA . GLN A 1 76 ? -2.153 8.237 6.604 1.00 97.69 76 GLN A CA 1
ATOM 611 C C . GLN A 1 76 ? -3.619 8.111 6.167 1.00 97.69 76 GLN A C 1
ATOM 613 O O . GLN A 1 76 ? -4.443 8.951 6.517 1.00 97.69 76 GLN A O 1
ATOM 618 N N . LYS A 1 77 ? -3.966 7.042 5.442 1.00 97.31 77 LYS A N 1
ATOM 619 C CA . LYS A 1 77 ? -5.337 6.695 5.043 1.00 97.31 77 LYS A CA 1
ATOM 620 C C . LYS A 1 77 ? -6.096 5.842 6.067 1.00 97.31 77 LYS A C 1
ATOM 622 O O . LYS A 1 77 ? -7.138 5.289 5.730 1.00 97.31 77 LYS A O 1
ATOM 627 N N . GLY A 1 78 ? -5.587 5.715 7.294 1.00 95.75 78 GLY A N 1
ATOM 628 C CA . GLY A 1 78 ? -6.232 4.980 8.390 1.00 95.75 78 GLY A CA 1
ATOM 629 C C . GLY A 1 78 ? -6.005 3.463 8.364 1.00 95.75 78 GLY A C 1
ATOM 630 O O . GLY A 1 78 ? -6.555 2.739 9.200 1.00 95.75 78 GLY A O 1
ATOM 631 N N . GLY A 1 79 ? -5.209 2.969 7.414 1.00 94.88 79 GLY A N 1
ATOM 632 C CA . GLY A 1 79 ? -4.855 1.560 7.308 1.00 94.88 79 GLY A CA 1
ATOM 633 C C . GLY A 1 79 ? -3.631 1.182 8.139 1.00 94.88 79 GLY A C 1
ATOM 634 O O . GLY A 1 79 ? -2.901 2.018 8.663 1.00 94.88 79 GLY A O 1
ATOM 635 N N . SER A 1 80 ? -3.359 -0.116 8.206 1.00 95.50 80 SER A N 1
ATOM 636 C CA . SER A 1 80 ? -2.066 -0.658 8.635 1.00 95.50 80 SER A CA 1
ATOM 637 C C . SER A 1 80 ? -1.346 -1.252 7.429 1.00 95.50 80 SER A C 1
ATOM 639 O O . SER A 1 80 ? -1.989 -1.812 6.542 1.00 95.50 80 SER A O 1
ATOM 641 N N . SER A 1 81 ? -0.021 -1.130 7.377 1.00 92.62 81 SER A N 1
ATOM 642 C CA . SER A 1 81 ? 0.786 -1.621 6.259 1.00 92.62 81 SER A CA 1
ATOM 643 C C . SER A 1 81 ? 1.796 -2.676 6.704 1.00 92.62 81 SER A C 1
ATOM 645 O O . SER A 1 81 ? 2.465 -2.542 7.726 1.00 92.62 81 SER A O 1
ATOM 647 N N . ILE A 1 82 ? 1.910 -3.740 5.911 1.00 89.62 82 ILE A N 1
ATOM 648 C CA . ILE A 1 82 ? 2.987 -4.729 5.972 1.00 89.62 82 ILE A CA 1
ATOM 649 C C . ILE A 1 82 ? 3.649 -4.725 4.605 1.00 89.62 82 ILE A C 1
ATOM 651 O O . ILE A 1 82 ? 2.961 -4.880 3.599 1.00 89.62 82 ILE A O 1
ATOM 655 N N . VAL A 1 83 ? 4.971 -4.594 4.558 1.00 84.00 83 VAL A N 1
ATOM 656 C CA . VAL A 1 83 ? 5.699 -4.627 3.287 1.00 84.00 83 VAL A CA 1
ATOM 657 C C . VAL A 1 83 ? 6.431 -5.953 3.121 1.00 84.00 83 VAL A C 1
ATOM 659 O O . VAL A 1 83 ? 6.981 -6.510 4.076 1.00 84.00 83 VAL A O 1
ATOM 662 N N . LYS A 1 84 ? 6.388 -6.482 1.901 1.00 81.94 84 LYS A N 1
ATOM 663 C CA . LYS A 1 84 ? 7.111 -7.665 1.442 1.00 81.94 84 LYS A CA 1
ATOM 664 C C . LYS A 1 84 ? 7.894 -7.301 0.188 1.00 81.94 84 LYS A C 1
ATOM 666 O O . LYS A 1 84 ? 7.373 -6.626 -0.692 1.00 81.94 84 LYS A O 1
ATOM 671 N N . ASN A 1 85 ? 9.148 -7.730 0.105 1.00 74.31 85 ASN A N 1
ATOM 672 C CA . ASN A 1 85 ? 10.026 -7.309 -0.986 1.00 74.31 85 ASN A CA 1
ATOM 673 C C . ASN A 1 85 ? 9.698 -8.046 -2.286 1.00 74.31 85 ASN A C 1
ATOM 675 O O . ASN A 1 85 ? 9.897 -7.499 -3.367 1.00 74.31 85 ASN A O 1
ATOM 679 N N . SER A 1 86 ? 9.173 -9.266 -2.176 1.00 72.75 86 SER A N 1
ATOM 680 C CA . SER A 1 86 ? 8.841 -10.119 -3.310 1.00 72.75 86 SER A CA 1
ATOM 681 C C . SER A 1 86 ? 7.628 -11.013 -3.042 1.00 72.75 86 SER A C 1
ATOM 683 O O . SER A 1 86 ? 7.224 -11.236 -1.897 1.00 72.75 86 SER A O 1
ATOM 685 N N . LEU A 1 87 ? 7.085 -11.592 -4.116 1.00 71.44 87 LEU A N 1
ATOM 686 C CA . LEU A 1 87 ? 6.117 -12.692 -4.043 1.00 71.44 87 LEU A CA 1
ATOM 687 C C . LEU A 1 87 ? 6.660 -13.898 -3.260 1.00 71.44 87 LEU A C 1
ATOM 689 O O . LEU A 1 87 ? 5.909 -14.528 -2.516 1.00 71.44 87 LEU A O 1
ATOM 693 N N . SER A 1 88 ? 7.960 -14.181 -3.360 1.00 73.06 88 SER A N 1
ATOM 694 C CA . SER A 1 88 ? 8.605 -15.272 -2.624 1.00 73.06 88 SER A CA 1
ATOM 695 C C . SER A 1 88 ? 8.476 -15.093 -1.107 1.00 73.06 88 SER A C 1
ATOM 697 O O . SER A 1 88 ? 8.230 -16.061 -0.393 1.00 73.06 88 SER A O 1
ATOM 699 N N . ASP A 1 89 ? 8.545 -13.854 -0.608 1.00 70.44 89 ASP A N 1
ATOM 700 C CA . ASP A 1 89 ? 8.369 -13.555 0.822 1.00 70.44 89 ASP A CA 1
ATOM 701 C C . ASP A 1 89 ? 6.925 -13.779 1.298 1.00 70.44 89 ASP A C 1
ATOM 703 O O . ASP A 1 89 ? 6.680 -14.061 2.478 1.00 70.44 89 ASP A O 1
ATOM 707 N N . ILE A 1 90 ? 5.955 -13.629 0.391 1.00 68.81 90 ILE A N 1
ATOM 708 C CA . ILE A 1 90 ? 4.545 -13.931 0.654 1.00 68.81 90 ILE A CA 1
ATOM 709 C C . ILE A 1 90 ? 4.344 -15.444 0.691 1.00 68.81 90 ILE A C 1
ATOM 711 O O . ILE A 1 90 ? 3.722 -15.949 1.628 1.00 68.81 90 ILE A O 1
ATOM 715 N N . GLU A 1 91 ? 4.904 -16.173 -0.276 1.00 73.19 91 GLU A N 1
ATOM 716 C CA . GLU A 1 91 ? 4.785 -17.629 -0.333 1.00 73.19 91 GLU A CA 1
ATOM 717 C C . GLU A 1 91 ? 5.459 -18.309 0.865 1.00 73.19 91 GLU A C 1
ATOM 719 O O . GLU A 1 91 ? 4.868 -19.203 1.474 1.00 73.19 91 GLU A O 1
ATOM 724 N N . LEU A 1 92 ? 6.640 -17.839 1.278 1.00 71.06 92 LEU A N 1
ATOM 725 C CA . LEU A 1 92 ? 7.336 -18.358 2.456 1.00 71.06 92 LEU A CA 1
ATOM 726 C C . LEU A 1 92 ? 6.476 -18.217 3.721 1.00 71.06 92 LEU A C 1
ATOM 728 O O . LEU A 1 92 ? 6.368 -19.139 4.533 1.00 71.06 92 LEU A O 1
ATOM 732 N N . ARG A 1 93 ? 5.793 -17.075 3.873 1.00 68.25 93 ARG A N 1
ATOM 733 C CA . ARG A 1 93 ? 4.879 -16.854 4.997 1.00 68.25 93 ARG A CA 1
ATOM 734 C C . ARG A 1 93 ? 3.632 -17.725 4.910 1.00 68.25 93 ARG A C 1
ATOM 736 O O . ARG A 1 93 ? 3.191 -18.230 5.938 1.00 68.25 93 ARG A O 1
ATOM 743 N N . TYR A 1 94 ? 3.073 -17.908 3.718 1.00 70.56 94 TYR A N 1
ATOM 744 C CA . TYR A 1 94 ? 1.936 -18.803 3.520 1.00 70.56 94 TYR A CA 1
ATOM 745 C C . TYR A 1 94 ? 2.290 -20.248 3.899 1.00 70.56 94 TYR A C 1
ATOM 747 O O . TYR A 1 94 ? 1.573 -20.879 4.672 1.00 70.56 94 TYR A O 1
ATOM 755 N N . ARG A 1 95 ? 3.446 -20.745 3.448 1.00 73.62 95 ARG A N 1
ATOM 756 C CA . ARG A 1 95 ? 3.972 -22.073 3.804 1.00 73.62 95 ARG A CA 1
ATOM 757 C C . ARG A 1 95 ? 4.186 -22.230 5.310 1.00 73.62 95 ARG A C 1
ATOM 759 O O . ARG A 1 95 ? 3.716 -23.206 5.894 1.00 73.62 95 ARG A O 1
ATOM 766 N N . SER A 1 96 ? 4.792 -21.227 5.948 1.00 73.06 96 SER A N 1
ATOM 767 C CA . SER A 1 96 ? 4.986 -21.185 7.402 1.00 73.06 96 SER A CA 1
ATOM 768 C C . SER A 1 96 ? 3.658 -21.196 8.173 1.00 73.06 96 SER A C 1
ATOM 770 O O . SER A 1 96 ? 3.513 -21.961 9.123 1.00 73.06 96 SER A O 1
ATOM 772 N N . ALA A 1 97 ? 2.658 -20.422 7.737 1.00 69.38 97 ALA A N 1
ATOM 773 C CA . ALA A 1 97 ? 1.332 -20.393 8.359 1.00 69.38 97 ALA A CA 1
ATOM 774 C C . ALA A 1 97 ? 0.584 -21.734 8.250 1.00 69.38 97 ALA A C 1
ATOM 776 O O . ALA A 1 97 ? -0.260 -22.038 9.090 1.00 69.38 97 ALA A O 1
ATOM 777 N N . LEU A 1 98 ? 0.910 -22.544 7.240 1.00 72.25 98 LEU A N 1
ATOM 778 C CA . LEU A 1 98 ? 0.370 -23.890 7.055 1.00 72.25 98 LEU A CA 1
ATOM 779 C C . LEU A 1 98 ? 1.176 -24.986 7.769 1.00 72.25 98 LEU A C 1
ATOM 781 O O . LEU A 1 98 ? 0.858 -26.163 7.604 1.00 72.25 98 LEU A O 1
ATOM 785 N N . GLY A 1 99 ? 2.227 -24.635 8.518 1.00 67.94 99 GLY A N 1
ATOM 786 C CA . GLY A 1 99 ? 3.116 -25.616 9.148 1.00 67.94 99 GLY A CA 1
ATOM 787 C C . GLY A 1 99 ? 3.887 -26.478 8.142 1.00 67.94 99 GLY A C 1
ATOM 788 O O . GLY A 1 99 ? 4.365 -27.551 8.494 1.00 67.94 99 GLY A O 1
ATOM 789 N N . ARG A 1 100 ? 3.995 -26.034 6.883 1.00 58.41 100 ARG A N 1
ATOM 790 C CA . ARG A 1 100 ? 4.772 -26.691 5.827 1.00 58.41 100 ARG A CA 1
ATOM 791 C C . ARG A 1 100 ? 6.140 -26.018 5.751 1.00 58.41 100 ARG A C 1
ATOM 793 O O . ARG A 1 100 ? 6.368 -25.191 4.872 1.00 58.41 100 ARG A O 1
ATOM 800 N N . GLY A 1 101 ? 6.982 -26.300 6.739 1.00 60.16 101 GLY A N 1
ATOM 801 C CA . GLY A 1 101 ? 8.413 -26.001 6.691 1.00 60.16 101 GLY A CA 1
ATOM 802 C C . GLY A 1 101 ? 9.176 -27.219 6.176 1.00 60.16 101 GLY A C 1
ATOM 803 O O . GLY A 1 101 ? 8.755 -28.341 6.452 1.00 60.16 101 GLY A O 1
ATOM 804 N N . ASP A 1 102 ? 10.213 -26.949 5.391 1.00 58.38 102 ASP A N 1
ATOM 805 C CA . ASP A 1 102 ? 11.144 -27.878 4.734 1.00 58.38 102 ASP A CA 1
ATOM 806 C C . ASP A 1 102 ? 11.626 -29.044 5.619 1.00 58.38 102 ASP A C 1
ATOM 808 O O . ASP A 1 102 ? 11.901 -28.815 6.821 1.00 58.38 102 ASP A O 1
#

Mean predicted aligned error: 9.06 Å

Sequence (102 aa):
MSALRDARRTDASIFPASMDHSIYFGSPIWLYSPAPPIWEFIKSNDLSGKKVVLFNLMNSKFDQKYIDEPAELVRQKGGSSIVKNSLSDIELRYRSALGRGD

InterPro domains:
  IPR029039 Flavoprotein-like superfamily [G3DSA:3.40.50.360] (15-91)
  IPR029039 Flavoprotein-like superfamily [SSF52218] (23-89)

Secondary structure (DSSP, 8-state):
--HHHHTT-S----SS-S---EEEEEE-EETTEE-HHHHHHHHHS--TT-EEEEEESS-----THHHHHHHHHHHHTT-EEEEESSHHHHHHHHHHHTT---